Protein AF-A0A969V1C6-F1 (afdb_monomer_lite)

Radius of gyration: 16.02 Å; chains: 1; bounding box: 38×49×37 Å

Sequence (160 aa):
MPAPFSPTGSDLLSTHQAAALKELAVRLQLVEAALPVDDNPNNVTIDESFDDLTCTINATLPTAFAINTFGYREARPTQYTPAAFTPGTSDLVSDTLQEALVEIATLLKTSELAVPEATRPNNVQITSDADTVSITASLPMIVTLDTSGRTVTAVTDYIP

pLDDT: mean 92.23, std 6.47, range [46.41, 98.31]

Foldseek 3Di:
DPQFWFQPPWPDDHRHLLQRLVVLLVVVQVQLVPDDPVLRPNQWDWDQDPPQQKIKIKGKFWWAWDQDPVRDTDTAGD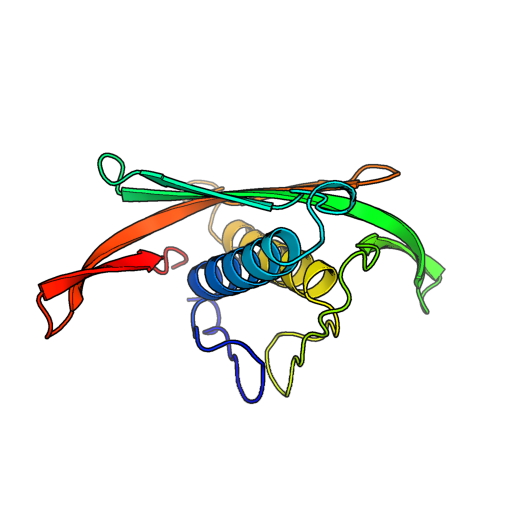DSGPDWTGSGPTVDDGGHSRRSSVVSLVVVVVLLVVPPPVPRPPQWDWDDDNTIIIIIGIFHWDWDADPVRDIDIGGDHDRD

Structure (mmCIF, N/CA/C/O backbone):
data_AF-A0A969V1C6-F1
#
_entry.id   AF-A0A969V1C6-F1
#
loop_
_atom_site.group_PDB
_atom_site.id
_atom_site.type_symbol
_atom_site.label_atom_id
_atom_site.label_alt_id
_atom_site.label_comp_id
_atom_site.label_asym_id
_atom_site.label_entity_id
_atom_site.label_seq_id
_atom_site.pdbx_PDB_ins_code
_atom_site.Cartn_x
_atom_site.Cartn_y
_atom_site.Cartn_z
_atom_site.occupancy
_atom_site.B_iso_or_equiv
_atom_site.auth_seq_id
_atom_site.auth_comp_id
_atom_site.auth_asym_id
_atom_site.auth_atom_id
_atom_site.pdbx_PDB_model_num
ATOM 1 N N . MET A 1 1 ? -9.604 -10.075 16.294 1.00 46.41 1 MET A N 1
ATOM 2 C CA . MET A 1 1 ? -8.310 -9.391 16.361 1.00 46.41 1 MET A CA 1
ATOM 3 C C . MET A 1 1 ? -7.253 -10.214 15.644 1.00 46.41 1 MET A C 1
ATOM 5 O O . MET A 1 1 ? -6.726 -11.159 16.239 1.00 46.41 1 MET A O 1
ATOM 9 N N . PRO A 1 2 ? -6.974 -9.924 14.362 1.00 55.41 2 PRO A N 1
ATOM 10 C CA . PRO A 1 2 ? -5.722 -10.339 13.740 1.00 55.41 2 PRO A CA 1
ATOM 11 C C . PRO A 1 2 ? -4.538 -9.823 14.572 1.00 55.41 2 PRO A C 1
ATOM 13 O O . PRO A 1 2 ? -4.675 -8.883 15.360 1.00 55.41 2 PRO A O 1
ATOM 16 N N . ALA A 1 3 ? -3.382 -10.470 14.438 1.00 62.72 3 ALA A N 1
ATOM 17 C CA . ALA A 1 3 ? -2.173 -9.995 15.098 1.00 62.72 3 ALA A CA 1
ATOM 18 C C . ALA A 1 3 ? -1.827 -8.572 14.604 1.00 62.72 3 ALA A C 1
ATOM 20 O O . ALA A 1 3 ? -2.018 -8.292 13.417 1.00 62.72 3 ALA A O 1
ATOM 21 N N . PRO A 1 4 ? -1.343 -7.674 15.485 1.00 80.69 4 PRO A N 1
ATOM 22 C CA . PRO A 1 4 ? -0.866 -6.362 15.061 1.00 80.69 4 PRO A CA 1
ATOM 23 C C . PRO A 1 4 ? 0.298 -6.530 14.082 1.00 80.69 4 PRO A C 1
ATOM 25 O O . PRO A 1 4 ? 1.120 -7.430 14.254 1.00 80.69 4 PRO A O 1
ATOM 28 N N . PHE A 1 5 ? 0.372 -5.657 13.078 1.00 88.06 5 PHE A N 1
ATOM 29 C CA . PHE A 1 5 ? 1.475 -5.667 12.124 1.00 88.06 5 PHE A CA 1
ATOM 30 C C . PHE A 1 5 ? 2.760 -5.228 12.830 1.00 88.06 5 PHE A C 1
ATOM 32 O O . PHE A 1 5 ? 2.782 -4.204 13.519 1.00 88.06 5 PHE A O 1
ATOM 39 N N . SER A 1 6 ? 3.827 -6.006 12.676 1.00 90.38 6 SER A N 1
ATOM 40 C CA . SER A 1 6 ? 5.133 -5.706 13.257 1.00 90.38 6 SER A CA 1
ATOM 41 C C . SER A 1 6 ? 6.034 -5.080 12.195 1.00 90.38 6 SER A C 1
ATOM 43 O O . SER A 1 6 ? 6.482 -5.800 11.311 1.00 90.38 6 SER A O 1
ATOM 45 N N . PRO A 1 7 ? 6.377 -3.780 12.271 1.00 88.50 7 PRO A N 1
ATOM 46 C CA . PRO A 1 7 ? 7.319 -3.143 11.347 1.00 88.50 7 PRO A CA 1
ATOM 47 C C . PRO A 1 7 ? 8.786 -3.245 11.814 1.00 88.50 7 PRO A C 1
ATOM 49 O O . PRO A 1 7 ? 9.643 -2.496 11.348 1.00 88.50 7 PRO A O 1
ATOM 52 N N . THR A 1 8 ? 9.097 -4.106 12.787 1.00 89.94 8 THR A N 1
ATOM 53 C CA . THR A 1 8 ? 10.369 -4.060 13.530 1.00 89.94 8 THR A CA 1
ATOM 54 C C . THR A 1 8 ? 11.597 -4.123 12.615 1.00 89.94 8 THR A C 1
ATOM 56 O O . THR A 1 8 ? 11.790 -5.088 11.881 1.00 89.94 8 THR A O 1
ATOM 59 N N . GLY A 1 9 ? 12.450 -3.095 12.681 1.00 83.94 9 GLY A N 1
ATOM 60 C CA . GLY A 1 9 ? 13.681 -3.006 11.886 1.00 83.94 9 GLY A CA 1
ATOM 61 C C . GLY A 1 9 ? 13.462 -2.797 10.384 1.00 83.94 9 GLY A C 1
ATOM 62 O O . GLY A 1 9 ? 14.440 -2.824 9.641 1.00 83.94 9 GLY A O 1
ATOM 63 N N . SER A 1 10 ? 12.211 -2.626 9.948 1.00 91.75 10 SER A N 1
ATOM 64 C CA . SER A 1 10 ? 11.877 -2.294 8.569 1.00 91.75 10 SER A CA 1
ATOM 65 C C . SER A 1 10 ? 11.963 -0.796 8.318 1.00 91.75 10 SER A C 1
ATOM 67 O O . SER A 1 10 ? 12.068 0.010 9.246 1.00 91.75 10 SER A O 1
ATOM 69 N N . ASP A 1 11 ? 11.834 -0.427 7.050 1.00 91.81 11 ASP A N 1
ATOM 70 C CA . ASP A 1 11 ? 11.648 0.962 6.663 1.00 91.81 11 ASP A CA 1
ATOM 71 C C . ASP A 1 11 ? 10.309 1.541 7.149 1.00 91.81 11 ASP A C 1
ATOM 73 O O . ASP A 1 11 ? 10.177 2.761 7.157 1.00 91.81 11 ASP A O 1
ATOM 77 N N . LEU A 1 12 ? 9.331 0.720 7.555 1.00 93.19 12 LEU A N 1
ATOM 78 C CA . LEU A 1 12 ? 7.991 1.151 7.971 1.00 93.19 12 LEU A CA 1
ATOM 79 C C . LEU A 1 12 ? 7.921 1.529 9.450 1.00 93.19 12 LEU A C 1
ATOM 81 O O . LEU A 1 12 ? 8.675 1.031 10.284 1.00 93.19 12 LEU A O 1
ATOM 85 N N . LEU A 1 13 ? 6.970 2.401 9.783 1.00 91.94 13 LEU A N 1
ATOM 86 C CA . LEU A 1 13 ? 6.722 2.859 11.154 1.00 91.94 13 LEU A CA 1
ATOM 87 C C . LEU A 1 13 ? 5.373 2.383 11.697 1.00 91.94 13 LEU A C 1
ATOM 89 O O . LEU A 1 13 ? 5.187 2.261 12.908 1.00 91.94 13 LEU A O 1
ATOM 93 N N . SER A 1 14 ? 4.422 2.142 10.802 1.00 91.81 14 SER A N 1
ATOM 94 C CA . SER A 1 14 ? 3.051 1.791 11.155 1.00 91.81 14 SER A CA 1
ATOM 95 C C . SER A 1 14 ? 2.957 0.398 11.779 1.00 91.81 14 SER A C 1
ATOM 97 O O . SER A 1 14 ? 3.538 -0.546 11.262 1.00 91.81 14 SER A O 1
ATOM 99 N N . THR A 1 15 ? 2.161 0.242 12.840 1.00 91.69 15 THR A N 1
ATOM 100 C CA . THR A 1 15 ? 1.853 -1.062 13.472 1.00 91.69 15 THR A CA 1
ATOM 101 C C . THR A 1 15 ? 0.516 -1.660 13.018 1.00 91.69 15 THR A C 1
ATOM 103 O O . THR A 1 15 ? 0.049 -2.663 13.555 1.00 91.69 15 THR A O 1
ATOM 106 N N . HIS A 1 16 ? -0.133 -1.027 12.038 1.00 91.75 16 HIS A N 1
ATOM 107 C CA . HIS A 1 16 ? -1.405 -1.458 11.459 1.00 91.75 16 HIS A CA 1
ATOM 108 C C . HIS A 1 16 ? -1.232 -1.673 9.960 1.00 91.75 16 HIS A C 1
ATOM 110 O O . HIS A 1 16 ? -0.651 -0.823 9.285 1.00 91.75 16 HIS A O 1
ATOM 116 N N . GLN A 1 17 ? -1.780 -2.770 9.430 1.00 93.94 17 GLN A N 1
ATOM 117 C CA . GLN A 1 17 ? -1.605 -3.149 8.024 1.00 93.94 17 GLN A CA 1
ATOM 118 C C . GLN A 1 17 ? -2.111 -2.067 7.054 1.00 93.94 17 GLN A C 1
ATOM 120 O O . GLN A 1 17 ? -1.438 -1.743 6.080 1.00 93.94 17 GLN A O 1
ATOM 125 N N . ALA A 1 18 ? -3.261 -1.453 7.350 1.00 94.94 18 ALA A N 1
ATOM 126 C CA . ALA A 1 18 ? -3.835 -0.383 6.532 1.00 94.94 18 ALA A CA 1
ATOM 127 C C . ALA A 1 18 ? -2.948 0.876 6.497 1.00 94.94 18 ALA A C 1
ATOM 129 O O . ALA A 1 18 ? -2.724 1.462 5.438 1.00 94.94 18 ALA A O 1
ATOM 130 N N . ALA A 1 19 ? -2.393 1.270 7.645 1.00 94.06 19 ALA A N 1
ATOM 131 C CA . ALA A 1 19 ? -1.472 2.400 7.723 1.00 94.06 19 ALA A CA 1
ATOM 132 C C . ALA A 1 19 ? -0.123 2.086 7.049 1.00 94.06 19 ALA A C 1
ATOM 134 O O . ALA A 1 19 ? 0.403 2.929 6.325 1.00 94.06 19 ALA A O 1
ATOM 135 N N . ALA A 1 20 ? 0.384 0.857 7.199 1.00 95.12 20 ALA A N 1
ATOM 136 C CA . ALA A 1 20 ? 1.586 0.380 6.518 1.00 95.12 20 ALA A CA 1
ATOM 137 C C . ALA A 1 20 ? 1.424 0.374 4.987 1.00 95.12 20 ALA A C 1
ATOM 139 O O . ALA A 1 20 ? 2.339 0.781 4.271 1.00 95.12 20 ALA A O 1
ATOM 140 N N . LEU A 1 21 ? 0.243 -0.006 4.482 1.00 96.75 21 LEU A N 1
ATOM 141 C CA . LEU A 1 21 ? -0.090 0.072 3.058 1.00 96.75 21 LEU A CA 1
ATOM 142 C C . LEU A 1 21 ? -0.035 1.520 2.542 1.00 96.75 21 LEU A C 1
ATOM 144 O O . LEU A 1 21 ? 0.604 1.772 1.521 1.00 96.75 21 LEU A O 1
ATOM 148 N N . LYS A 1 22 ? -0.639 2.482 3.260 1.00 96.50 22 LYS A N 1
ATOM 149 C CA . LYS A 1 22 ? -0.523 3.913 2.915 1.00 96.50 22 LYS A CA 1
ATOM 150 C C . LYS A 1 22 ? 0.932 4.376 2.939 1.00 96.50 22 LYS A C 1
ATOM 152 O O . LYS A 1 22 ? 1.358 5.081 2.031 1.00 96.50 22 LYS A O 1
ATOM 157 N N . GLU A 1 23 ? 1.697 3.988 3.954 1.00 95.69 23 GLU A N 1
ATOM 158 C CA . GLU A 1 23 ? 3.100 4.380 4.090 1.00 95.69 23 GLU A CA 1
ATOM 159 C C . GLU A 1 23 ? 3.953 3.900 2.904 1.00 95.69 23 GLU A C 1
ATOM 161 O O . GLU A 1 23 ? 4.710 4.691 2.337 1.00 95.69 23 GLU A O 1
ATOM 166 N N . LEU A 1 24 ? 3.790 2.642 2.480 1.00 96.38 24 LEU A N 1
ATOM 167 C CA . LEU A 1 24 ? 4.461 2.101 1.293 1.00 96.38 24 LEU A CA 1
ATOM 168 C C . LEU A 1 24 ? 4.020 2.800 0.008 1.00 96.38 24 LEU A C 1
ATOM 170 O O . LEU A 1 24 ? 4.870 3.154 -0.808 1.00 96.38 24 LEU A O 1
ATOM 174 N N . ALA A 1 25 ? 2.718 3.046 -0.155 1.00 97.25 25 ALA A N 1
ATOM 175 C CA . ALA A 1 25 ? 2.195 3.743 -1.324 1.00 97.25 25 ALA A CA 1
ATOM 176 C C . ALA A 1 25 ? 2.761 5.168 -1.431 1.00 97.25 25 ALA A C 1
ATOM 178 O O . ALA A 1 25 ? 3.213 5.565 -2.502 1.00 97.25 25 ALA A O 1
ATOM 179 N N . VAL A 1 26 ? 2.803 5.917 -0.318 1.00 96.25 26 VAL A N 1
ATOM 180 C CA . VAL A 1 26 ? 3.372 7.276 -0.278 1.00 96.25 26 VAL A CA 1
ATOM 181 C C . VAL A 1 26 ? 4.853 7.233 -0.637 1.00 96.25 26 VAL A C 1
ATOM 183 O O . VAL A 1 26 ? 5.314 8.029 -1.450 1.00 96.25 26 VAL A O 1
ATOM 186 N N . ARG A 1 27 ? 5.613 6.291 -0.067 1.00 95.75 27 ARG A N 1
ATOM 187 C CA . ARG A 1 27 ? 7.043 6.143 -0.372 1.00 95.75 27 ARG A CA 1
ATOM 188 C C . ARG A 1 27 ? 7.279 5.841 -1.845 1.00 95.75 27 ARG A C 1
ATOM 190 O O . ARG A 1 27 ? 8.121 6.493 -2.455 1.00 95.75 27 ARG A O 1
ATOM 197 N N . LEU A 1 28 ? 6.538 4.895 -2.420 1.00 96.31 28 LEU A N 1
ATOM 198 C CA . LEU A 1 28 ? 6.687 4.545 -3.829 1.00 96.31 28 LEU A CA 1
ATOM 199 C C . LEU A 1 28 ? 6.291 5.716 -4.739 1.00 96.31 28 LEU A C 1
ATOM 201 O O . LEU A 1 28 ? 7.057 6.052 -5.636 1.00 96.31 28 LEU A O 1
ATOM 205 N N . GLN A 1 29 ? 5.188 6.411 -4.446 1.00 96.56 29 GLN A N 1
ATOM 206 C CA . GLN A 1 29 ? 4.782 7.609 -5.187 1.00 96.56 29 GLN A CA 1
ATOM 207 C C . GLN A 1 29 ? 5.852 8.714 -5.135 1.00 96.56 29 GLN A C 1
ATOM 209 O O . GLN A 1 29 ? 6.151 9.336 -6.152 1.00 96.56 29 GLN A O 1
ATOM 214 N N . LEU A 1 30 ? 6.466 8.951 -3.971 1.00 95.12 30 LEU A N 1
ATOM 215 C CA . LEU A 1 30 ? 7.546 9.935 -3.830 1.00 95.12 30 LEU A CA 1
ATOM 216 C C . LEU A 1 30 ? 8.799 9.539 -4.616 1.00 95.12 30 LEU A C 1
ATOM 218 O O . LEU A 1 30 ? 9.450 10.402 -5.203 1.00 95.12 30 LEU A O 1
ATOM 222 N N . VAL A 1 31 ? 9.137 8.247 -4.637 1.00 95.75 31 VAL A N 1
ATOM 223 C CA . VAL A 1 31 ? 10.261 7.735 -5.430 1.00 95.75 31 VAL A CA 1
ATOM 224 C C . VAL A 1 31 ? 9.988 7.900 -6.924 1.00 95.75 31 VAL A C 1
ATOM 226 O O . VAL A 1 31 ? 10.877 8.345 -7.643 1.00 95.75 31 VAL A O 1
ATOM 229 N N . GLU A 1 32 ? 8.777 7.593 -7.391 1.00 95.62 32 GLU A N 1
ATOM 230 C CA . GLU A 1 32 ? 8.374 7.803 -8.788 1.00 95.62 32 GLU A CA 1
ATOM 231 C C . GLU A 1 32 ? 8.432 9.282 -9.177 1.00 95.62 32 GLU A C 1
ATOM 233 O O . GLU A 1 32 ? 9.023 9.633 -10.196 1.00 95.62 32 GLU A O 1
ATOM 238 N N . ALA A 1 33 ? 7.909 10.164 -8.323 1.00 94.06 33 ALA A N 1
ATOM 239 C CA . ALA A 1 33 ? 7.930 11.608 -8.541 1.00 94.06 33 ALA A CA 1
ATOM 240 C C . ALA A 1 33 ? 9.345 12.215 -8.554 1.00 94.06 33 ALA A C 1
ATOM 242 O O . ALA A 1 33 ? 9.534 13.307 -9.091 1.00 94.06 33 ALA A O 1
ATOM 243 N N . ALA A 1 34 ? 10.331 11.534 -7.964 1.00 94.75 34 ALA A N 1
ATOM 244 C CA . ALA A 1 34 ? 11.729 11.956 -7.970 1.00 94.75 34 ALA A CA 1
ATOM 245 C C . ALA A 1 34 ? 12.494 11.534 -9.239 1.00 94.75 34 ALA A C 1
ATOM 247 O O . ALA A 1 34 ? 13.615 12.005 -9.451 1.00 94.75 34 ALA A O 1
ATOM 248 N N . LEU A 1 35 ? 11.923 10.655 -10.072 1.00 93.12 35 LEU A N 1
ATOM 249 C CA . LEU A 1 35 ? 12.505 10.289 -11.363 1.00 93.12 35 LEU A CA 1
ATOM 250 C C . LEU A 1 35 ? 12.394 11.454 -12.365 1.00 93.12 35 LEU A C 1
ATOM 252 O O . LEU A 1 35 ? 11.524 12.318 -12.221 1.00 93.12 35 LEU A O 1
ATOM 256 N N . PRO A 1 36 ? 13.264 11.502 -13.394 1.00 93.25 36 PRO A N 1
ATOM 257 C CA . PRO A 1 36 ? 13.099 12.434 -14.506 1.00 93.25 36 PRO A CA 1
ATOM 258 C C . PRO A 1 36 ? 11.683 12.363 -15.083 1.00 93.25 36 PRO A C 1
ATOM 260 O O . PRO A 1 36 ? 11.098 11.288 -15.150 1.00 93.25 36 PRO A O 1
ATOM 263 N N . VAL A 1 37 ? 11.133 13.499 -15.522 1.00 89.94 37 VAL A N 1
ATOM 264 C CA . VAL A 1 37 ? 9.735 13.573 -15.992 1.00 89.94 37 VAL A CA 1
ATOM 265 C C . VAL A 1 37 ? 9.427 12.580 -17.118 1.00 89.94 37 VAL A C 1
ATOM 267 O O . VAL A 1 37 ? 8.337 12.022 -17.143 1.00 89.94 37 VAL A O 1
ATOM 270 N N . ASP A 1 38 ? 10.398 12.323 -17.996 1.00 89.88 38 ASP A N 1
ATOM 271 C CA . ASP A 1 38 ? 10.263 11.389 -19.119 1.00 89.88 38 ASP A CA 1
ATOM 272 C C . ASP A 1 38 ? 10.350 9.912 -18.686 1.00 89.88 38 ASP A C 1
ATOM 274 O O . ASP A 1 38 ? 9.918 9.030 -19.425 1.00 89.88 38 ASP A O 1
ATOM 278 N N . ASP A 1 39 ? 10.868 9.651 -17.481 1.00 88.25 39 ASP A N 1
ATOM 279 C CA . ASP A 1 39 ? 11.054 8.319 -16.895 1.00 88.25 39 ASP A CA 1
ATOM 280 C C . ASP A 1 39 ? 10.077 8.042 -15.737 1.00 88.25 39 ASP A C 1
ATOM 282 O O . ASP A 1 39 ? 10.105 6.957 -15.156 1.00 88.25 39 ASP A O 1
ATOM 286 N N . ASN A 1 40 ? 9.236 9.013 -15.359 1.00 91.31 40 ASN A N 1
ATOM 287 C CA . ASN A 1 40 ? 8.299 8.869 -14.250 1.00 91.31 40 ASN A CA 1
ATOM 288 C C . ASN A 1 40 ? 7.121 7.972 -14.673 1.00 91.31 40 ASN A C 1
ATOM 290 O O . ASN A 1 40 ? 6.313 8.376 -15.513 1.00 91.31 40 ASN A O 1
ATOM 294 N N . PRO A 1 41 ? 6.980 6.775 -14.079 1.00 92.50 41 PRO A N 1
ATOM 295 C CA . PRO A 1 41 ? 5.958 5.826 -14.490 1.00 92.50 41 PRO A CA 1
ATOM 296 C C . PRO A 1 41 ? 4.561 6.188 -13.968 1.00 92.50 41 PRO A C 1
ATOM 298 O O . PRO A 1 41 ? 3.576 5.780 -14.575 1.00 92.50 41 PRO A O 1
ATOM 301 N N . ASN A 1 42 ? 4.466 6.949 -12.869 1.00 94.12 42 ASN A N 1
ATOM 302 C CA . ASN A 1 42 ? 3.212 7.316 -12.204 1.00 94.12 42 ASN A CA 1
ATOM 303 C C . ASN A 1 42 ? 2.256 6.118 -12.013 1.00 94.12 42 ASN A C 1
ATOM 305 O O . ASN A 1 42 ? 1.060 6.181 -12.309 1.00 94.12 42 ASN A O 1
ATOM 309 N N . ASN A 1 43 ? 2.816 5.007 -11.539 1.00 96.19 43 ASN A N 1
ATOM 310 C CA . ASN A 1 43 ? 2.114 3.745 -11.342 1.00 96.19 43 ASN A CA 1
ATOM 311 C C . ASN A 1 43 ? 1.323 3.728 -10.032 1.00 96.19 43 ASN A C 1
ATOM 313 O O . ASN A 1 43 ? 0.467 2.859 -9.867 1.00 96.19 43 ASN A O 1
ATOM 317 N N . VAL A 1 44 ? 1.596 4.658 -9.107 1.00 97.06 44 VAL A N 1
ATOM 318 C CA . VAL A 1 44 ? 0.905 4.773 -7.817 1.00 97.06 44 VAL A CA 1
ATOM 319 C C . VAL A 1 44 ? 0.277 6.152 -7.647 1.00 97.06 44 VAL A C 1
ATOM 321 O O . VAL A 1 44 ? 0.941 7.186 -7.695 1.00 97.06 44 VAL A O 1
ATOM 324 N N . THR A 1 45 ? -1.021 6.161 -7.360 1.00 97.31 45 THR A N 1
ATOM 325 C CA . THR A 1 45 ? -1.779 7.370 -7.034 1.00 97.31 45 THR A CA 1
ATOM 326 C C . THR A 1 45 ? -2.475 7.218 -5.691 1.00 97.31 45 THR A C 1
ATOM 328 O O . THR A 1 45 ? -2.956 6.139 -5.336 1.00 97.31 45 THR A O 1
ATOM 331 N N . ILE A 1 46 ? -2.497 8.314 -4.938 1.00 97.44 46 ILE A N 1
ATOM 332 C CA . ILE A 1 46 ? -3.135 8.421 -3.630 1.00 97.44 46 ILE A CA 1
ATOM 333 C C . ILE A 1 46 ? -4.052 9.635 -3.675 1.00 97.44 46 ILE A C 1
ATOM 335 O O . ILE A 1 46 ? -3.612 10.717 -4.064 1.00 97.44 46 ILE A O 1
ATOM 339 N N . ASP A 1 47 ? -5.301 9.439 -3.276 1.00 96.75 47 ASP A N 1
ATOM 340 C CA . ASP A 1 47 ? -6.315 10.483 -3.178 1.00 96.75 47 ASP A CA 1
ATOM 341 C C . ASP A 1 47 ? -6.910 10.484 -1.766 1.00 96.75 47 ASP A C 1
ATOM 343 O O . ASP A 1 47 ? -7.337 9.445 -1.261 1.00 96.75 47 ASP A O 1
ATOM 347 N N . GLU A 1 48 ? -6.899 11.638 -1.102 1.00 95.81 48 GLU A N 1
ATOM 348 C CA . GLU A 1 48 ? -7.416 11.801 0.259 1.00 95.81 48 GLU A CA 1
ATOM 349 C C . GLU A 1 48 ? -8.678 12.673 0.229 1.00 95.81 48 GLU A C 1
ATOM 351 O O . GLU A 1 48 ? -8.604 13.888 0.037 1.00 95.81 48 GLU A O 1
ATOM 356 N N . SER A 1 49 ? -9.844 12.058 0.455 1.00 95.50 49 SER A N 1
ATOM 357 C CA . SER A 1 49 ? -11.132 12.756 0.529 1.00 95.50 49 SER A CA 1
ATOM 358 C C . SER A 1 49 ? -11.431 13.169 1.969 1.00 95.50 49 SER A C 1
ATOM 360 O O . SER A 1 49 ? -11.766 12.340 2.819 1.00 95.50 49 SER A O 1
ATOM 362 N N . PHE A 1 50 ? -11.324 14.467 2.259 1.00 93.12 50 PHE A N 1
ATOM 363 C CA . PHE A 1 50 ? -11.643 15.032 3.579 1.00 93.12 50 PHE A CA 1
ATOM 364 C C . PHE A 1 50 ? -13.142 15.012 3.893 1.00 93.12 50 PHE A C 1
ATOM 366 O O . PHE A 1 50 ? -13.509 14.998 5.067 1.00 93.12 50 PHE A O 1
ATOM 373 N N . ASP A 1 51 ? -13.984 14.990 2.860 1.00 94.25 51 ASP A N 1
ATOM 374 C CA . ASP A 1 51 ? -15.436 14.935 3.010 1.00 94.25 51 ASP A CA 1
ATOM 375 C C . ASP A 1 51 ? -15.895 13.516 3.372 1.00 94.25 51 ASP A C 1
ATOM 377 O O . ASP A 1 51 ? -16.716 13.340 4.273 1.00 94.25 51 ASP A O 1
ATOM 381 N N . ASP A 1 52 ? -15.309 12.500 2.729 1.00 93.31 52 ASP A N 1
ATOM 382 C CA . ASP A 1 52 ? -15.659 11.093 2.968 1.00 93.31 52 ASP A CA 1
ATOM 383 C C . ASP A 1 52 ? -14.820 10.442 4.074 1.00 93.31 52 ASP A C 1
ATOM 385 O O . ASP A 1 52 ? -15.124 9.331 4.508 1.00 93.31 52 ASP A O 1
ATOM 389 N N . LEU A 1 53 ? -13.755 11.113 4.525 1.00 95.25 53 LEU A N 1
ATOM 390 C CA . LEU A 1 53 ? -12.753 10.572 5.446 1.00 95.25 53 LEU A CA 1
ATOM 391 C C . LEU A 1 53 ? -12.160 9.249 4.936 1.00 95.25 53 LEU A C 1
ATOM 393 O O . LEU A 1 53 ? -11.993 8.280 5.683 1.00 95.25 53 LEU A O 1
ATOM 397 N N . THR A 1 54 ? -11.808 9.220 3.649 1.00 96.00 54 THR A N 1
ATOM 398 C CA . THR A 1 54 ? -11.209 8.055 2.983 1.00 96.00 54 THR A CA 1
ATOM 399 C C . THR A 1 54 ? -9.892 8.398 2.291 1.00 96.00 54 THR A C 1
ATOM 401 O O . THR A 1 54 ? -9.695 9.496 1.775 1.00 96.00 54 THR A O 1
ATOM 404 N N . CYS A 1 55 ? -8.974 7.435 2.293 1.00 97.12 55 CYS A N 1
ATOM 405 C CA . CYS A 1 55 ? -7.731 7.445 1.536 1.00 97.12 55 CYS A CA 1
ATOM 406 C C . CYS A 1 55 ? -7.820 6.351 0.470 1.00 97.12 55 CYS A C 1
ATOM 408 O O . CYS A 1 55 ? -7.843 5.159 0.795 1.00 97.12 55 CYS A O 1
ATOM 410 N N . THR A 1 56 ? -7.884 6.760 -0.793 1.00 97.81 56 THR A N 1
ATOM 411 C CA . THR A 1 56 ? -7.906 5.852 -1.934 1.00 97.81 56 THR A CA 1
ATOM 412 C C . THR A 1 56 ? -6.495 5.665 -2.465 1.00 97.81 56 THR A C 1
ATOM 414 O O . THR A 1 56 ? -5.815 6.635 -2.787 1.00 97.81 56 THR A O 1
ATOM 417 N N . ILE A 1 57 ? -6.061 4.414 -2.591 1.00 98.31 57 ILE A N 1
ATOM 418 C CA . ILE A 1 57 ? -4.784 4.037 -3.197 1.00 98.31 57 ILE A CA 1
ATOM 419 C C . ILE A 1 57 ? -5.094 3.256 -4.467 1.00 98.31 57 ILE A C 1
ATOM 421 O O . ILE A 1 57 ? -5.776 2.233 -4.404 1.00 98.31 57 ILE A O 1
ATOM 425 N N . ASN A 1 58 ? -4.565 3.712 -5.600 1.00 98.12 58 ASN A N 1
ATOM 426 C CA . ASN A 1 58 ? -4.573 2.957 -6.848 1.00 98.12 58 ASN A CA 1
ATOM 427 C C . ASN A 1 58 ? -3.134 2.735 -7.301 1.00 98.12 58 ASN A C 1
ATOM 429 O O . ASN A 1 58 ? -2.412 3.699 -7.555 1.00 98.12 58 ASN A O 1
ATOM 433 N N . ALA A 1 59 ? -2.735 1.473 -7.420 1.00 97.81 59 ALA A N 1
ATOM 434 C CA . ALA A 1 59 ? -1.437 1.081 -7.948 1.00 97.81 59 ALA A CA 1
ATOM 435 C C . ALA A 1 59 ? -1.618 0.136 -9.136 1.00 97.81 59 ALA A C 1
ATOM 437 O O . ALA A 1 59 ? -2.436 -0.775 -9.064 1.00 97.81 59 ALA A O 1
ATOM 438 N N . THR A 1 60 ? -0.858 0.329 -10.211 1.00 97.38 60 THR A N 1
ATOM 439 C CA . THR A 1 60 ? -0.732 -0.636 -11.314 1.00 97.38 60 THR A CA 1
ATOM 440 C C . THR A 1 60 ? 0.744 -0.887 -11.552 1.00 97.38 60 THR A C 1
ATOM 442 O O . THR A 1 60 ? 1.441 -0.048 -12.109 1.00 97.38 60 THR A O 1
ATOM 445 N N . LEU A 1 61 ? 1.235 -2.027 -11.077 1.00 96.31 61 LEU A N 1
ATOM 446 C CA . LEU A 1 61 ? 2.653 -2.360 -11.124 1.00 96.31 61 LEU A CA 1
ATOM 447 C C . LEU A 1 61 ? 2.908 -3.341 -12.270 1.00 96.31 61 LEU A C 1
ATOM 449 O O . LEU A 1 61 ? 2.164 -4.318 -12.385 1.00 96.31 61 LEU A O 1
ATOM 453 N N . PRO A 1 62 ? 3.955 -3.143 -13.088 1.00 95.69 62 PRO A N 1
ATOM 454 C CA . PRO A 1 62 ? 4.372 -4.143 -14.058 1.00 95.69 62 PRO A CA 1
ATOM 455 C C . PRO A 1 62 ? 4.807 -5.418 -13.332 1.00 95.69 62 PRO A C 1
ATOM 457 O O . PRO A 1 62 ? 5.418 -5.362 -12.263 1.00 95.69 62 PRO A O 1
ATOM 460 N N . THR A 1 63 ? 4.518 -6.575 -13.914 1.00 94.25 63 THR A N 1
ATOM 461 C CA . THR A 1 63 ? 4.875 -7.884 -13.365 1.00 94.25 63 THR A CA 1
ATOM 462 C C . THR A 1 63 ? 5.618 -8.722 -14.390 1.00 94.25 63 THR A C 1
ATOM 464 O O . THR A 1 63 ? 5.489 -8.538 -15.597 1.00 94.25 63 THR A O 1
ATOM 467 N N . ALA A 1 64 ? 6.411 -9.659 -13.886 1.00 90.38 64 ALA A N 1
ATOM 468 C CA . ALA A 1 64 ? 6.994 -10.730 -14.669 1.00 90.38 64 ALA A CA 1
ATOM 469 C C . ALA A 1 64 ? 6.652 -12.065 -14.006 1.00 90.38 64 ALA A C 1
ATOM 471 O O . ALA A 1 64 ? 6.551 -12.165 -12.779 1.00 90.38 64 ALA A O 1
ATOM 472 N N . PHE A 1 65 ? 6.494 -13.115 -14.811 1.00 85.81 65 PHE A N 1
ATOM 473 C CA . PHE A 1 65 ? 6.338 -14.457 -14.266 1.00 85.81 65 PHE A CA 1
ATOM 474 C C . PHE A 1 65 ? 7.680 -15.095 -13.974 1.00 85.81 65 PHE A C 1
ATOM 476 O O . PHE A 1 65 ? 8.552 -15.180 -14.839 1.00 85.81 65 PHE A O 1
ATOM 483 N N . ALA A 1 66 ? 7.781 -15.641 -12.771 1.00 83.75 66 ALA A N 1
ATOM 484 C CA . ALA A 1 66 ? 8.832 -16.557 -12.382 1.00 83.75 66 ALA A CA 1
ATOM 485 C C . ALA A 1 66 ? 8.229 -17.922 -12.0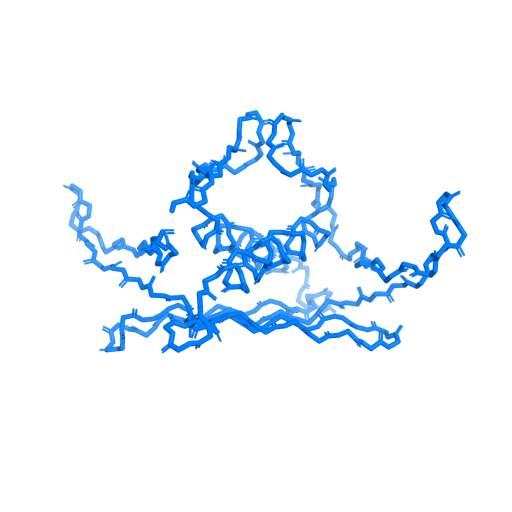28 1.00 83.75 66 ALA A C 1
ATOM 487 O O . ALA A 1 66 ? 7.025 -18.060 -11.796 1.00 83.75 66 ALA A O 1
ATOM 488 N N . ILE A 1 67 ? 9.075 -18.947 -11.994 1.00 88.12 67 ILE A N 1
ATOM 489 C CA . ILE A 1 67 ? 8.748 -20.219 -11.353 1.00 88.12 67 ILE A CA 1
ATOM 490 C C . ILE A 1 67 ? 9.417 -20.203 -9.986 1.00 88.12 67 ILE A C 1
ATOM 492 O O . ILE A 1 67 ? 10.634 -20.035 -9.901 1.00 88.12 67 ILE A O 1
ATOM 496 N N . ASN A 1 68 ? 8.630 -20.359 -8.927 1.00 85.50 68 ASN A N 1
ATOM 497 C CA . ASN A 1 68 ? 9.176 -20.415 -7.578 1.00 85.50 68 ASN A CA 1
ATOM 498 C C . ASN A 1 68 ? 9.823 -21.781 -7.290 1.00 85.50 68 ASN A C 1
ATOM 500 O O . ASN A 1 68 ? 9.705 -22.735 -8.062 1.00 85.50 68 ASN A O 1
ATOM 504 N N . THR A 1 69 ? 10.481 -21.903 -6.138 1.00 88.31 69 THR A N 1
ATOM 505 C CA . THR A 1 69 ? 11.194 -23.124 -5.714 1.00 88.31 69 THR A CA 1
ATOM 506 C C . THR A 1 69 ? 10.298 -24.369 -5.633 1.00 88.31 69 THR A C 1
ATOM 508 O O . THR A 1 69 ? 10.794 -25.493 -5.668 1.00 88.31 69 THR A O 1
ATOM 511 N N . PHE A 1 70 ? 8.978 -24.189 -5.555 1.00 89.94 70 PHE A N 1
ATOM 512 C CA . PHE A 1 70 ? 7.993 -25.269 -5.507 1.00 89.94 70 PHE A CA 1
ATOM 513 C C . PHE A 1 70 ? 7.414 -25.629 -6.886 1.00 89.94 70 PHE A C 1
ATOM 515 O O . PHE A 1 70 ? 6.546 -26.494 -6.976 1.00 89.94 70 PHE A O 1
ATOM 522 N N . GLY A 1 71 ? 7.885 -24.990 -7.963 1.00 87.88 71 GLY A N 1
ATOM 523 C CA . GLY A 1 71 ? 7.411 -25.235 -9.325 1.00 87.88 71 GLY A CA 1
ATOM 524 C C . GLY A 1 71 ? 6.114 -24.506 -9.683 1.00 87.88 71 GLY A C 1
ATOM 525 O O . GLY A 1 71 ? 5.550 -24.765 -10.746 1.00 87.88 71 GLY A O 1
ATOM 526 N N . TYR A 1 72 ? 5.630 -23.597 -8.832 1.00 88.81 72 TYR A N 1
ATOM 527 C CA . TYR A 1 72 ? 4.448 -22.791 -9.127 1.00 88.81 72 TYR A CA 1
ATOM 528 C C . TYR A 1 72 ? 4.830 -21.531 -9.896 1.00 88.81 72 TYR A C 1
ATOM 530 O O . TYR A 1 72 ? 5.872 -20.923 -9.650 1.00 88.81 72 TYR A O 1
ATOM 538 N N . ARG A 1 73 ? 3.949 -21.119 -10.810 1.00 82.38 73 ARG A N 1
ATOM 539 C CA . ARG A 1 73 ? 4.032 -19.810 -11.455 1.00 82.38 73 ARG A CA 1
ATOM 540 C C . ARG A 1 73 ? 3.718 -18.731 -10.424 1.00 82.38 73 ARG A C 1
ATOM 542 O O . ARG A 1 73 ? 2.656 -18.756 -9.810 1.00 82.38 73 ARG A O 1
ATOM 549 N N . GLU A 1 74 ? 4.639 -17.797 -10.268 1.00 84.50 74 GLU A N 1
ATOM 550 C CA . GLU A 1 74 ? 4.552 -16.656 -9.365 1.00 84.50 74 GLU A CA 1
ATOM 551 C C . GLU A 1 74 ? 4.548 -15.378 -10.207 1.00 84.50 74 GLU A C 1
ATOM 553 O O . GLU A 1 74 ? 5.418 -15.196 -11.060 1.00 84.50 74 GLU A O 1
ATOM 558 N N . ALA A 1 75 ? 3.547 -14.519 -10.007 1.00 84.06 75 ALA A N 1
ATOM 559 C CA . ALA A 1 75 ? 3.553 -13.165 -10.549 1.00 84.06 75 ALA A CA 1
ATOM 560 C C . ALA A 1 75 ? 4.372 -12.291 -9.597 1.00 84.06 75 ALA A C 1
ATOM 562 O O . ALA A 1 75 ? 3.960 -12.088 -8.455 1.00 84.06 75 ALA A O 1
ATOM 563 N N . ARG A 1 76 ? 5.528 -11.801 -10.049 1.00 87.94 76 ARG A N 1
ATOM 564 C CA . ARG A 1 76 ? 6.369 -10.899 -9.258 1.00 87.94 76 ARG A CA 1
ATOM 565 C C . ARG A 1 76 ? 6.319 -9.493 -9.838 1.00 87.94 76 ARG A C 1
ATOM 567 O O . ARG A 1 76 ? 6.586 -9.340 -11.034 1.00 87.94 76 ARG A O 1
ATOM 574 N N . PRO A 1 77 ? 5.999 -8.468 -9.033 1.00 92.00 77 PRO A N 1
ATOM 575 C CA . PRO A 1 77 ? 6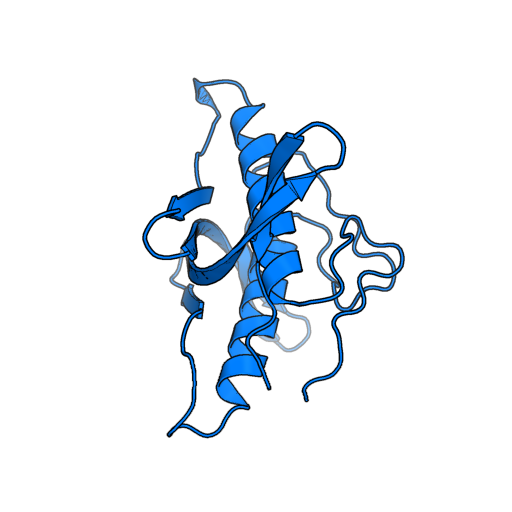.204 -7.082 -9.423 1.00 92.00 77 PRO A CA 1
ATOM 576 C C . PRO A 1 77 ? 7.637 -6.866 -9.903 1.00 92.00 77 PRO A C 1
ATOM 578 O O . PRO A 1 77 ? 8.596 -7.236 -9.233 1.00 92.00 77 PRO A O 1
ATOM 581 N N . THR A 1 78 ? 7.783 -6.287 -11.088 1.00 92.75 78 THR A N 1
ATOM 582 C CA . THR A 1 78 ? 9.095 -5.917 -11.611 1.00 92.75 78 THR A CA 1
ATOM 583 C C . THR A 1 78 ? 9.536 -4.634 -10.927 1.00 92.75 78 THR A C 1
ATOM 585 O O . THR A 1 78 ? 8.800 -3.648 -10.915 1.00 92.75 78 THR A O 1
ATOM 588 N N . GLN A 1 79 ? 10.747 -4.622 -10.379 1.00 92.88 79 GLN A N 1
ATOM 589 C CA . GLN A 1 79 ? 11.334 -3.398 -9.857 1.00 92.88 79 GLN A CA 1
ATOM 590 C C . GLN A 1 79 ? 11.614 -2.428 -11.011 1.00 92.88 79 GLN A C 1
ATOM 592 O O . GLN A 1 79 ? 12.406 -2.719 -11.905 1.00 92.88 79 GLN A O 1
ATOM 597 N N . TYR A 1 80 ? 10.969 -1.264 -10.980 1.00 92.06 80 TYR A N 1
ATOM 598 C CA . TYR A 1 80 ? 11.153 -0.196 -11.972 1.00 92.06 80 TYR A CA 1
ATOM 599 C C . TYR A 1 80 ? 11.663 1.109 -11.348 1.00 92.06 80 TYR A C 1
ATOM 601 O O . TYR A 1 80 ? 11.875 2.092 -12.050 1.00 92.06 80 TYR A O 1
ATOM 609 N N . THR A 1 81 ? 11.879 1.129 -10.032 1.00 91.44 81 THR A N 1
ATOM 610 C CA . THR A 1 81 ? 12.505 2.249 -9.324 1.00 91.44 81 THR A CA 1
ATOM 611 C C . THR A 1 81 ? 13.822 1.799 -8.689 1.00 91.44 81 THR A C 1
ATOM 613 O O . THR A 1 81 ? 13.946 0.642 -8.284 1.00 91.44 81 THR A O 1
ATOM 616 N N . PRO A 1 82 ? 14.820 2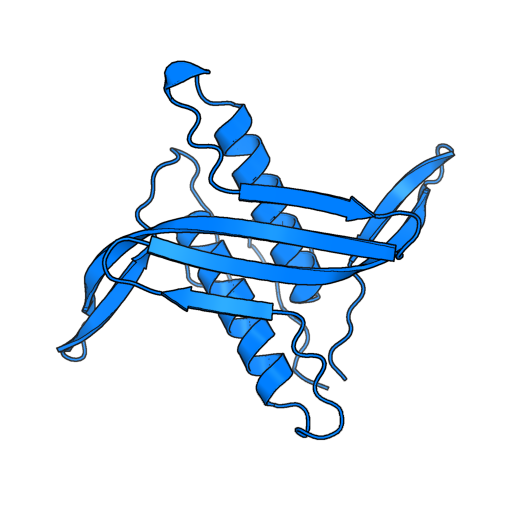.689 -8.553 1.00 87.69 82 PRO A N 1
ATOM 617 C CA . PRO A 1 82 ? 16.109 2.335 -7.956 1.00 87.69 82 PRO A CA 1
ATOM 618 C C . PRO A 1 82 ? 16.054 2.198 -6.424 1.00 87.69 82 PRO A C 1
ATOM 620 O O . PRO A 1 82 ? 17.062 1.861 -5.805 1.00 87.69 82 PRO A O 1
ATOM 623 N N . ALA A 1 83 ? 14.914 2.500 -5.796 1.00 90.25 83 ALA A N 1
ATOM 624 C CA . ALA A 1 83 ? 14.769 2.450 -4.349 1.00 90.25 83 ALA A CA 1
ATOM 625 C C . ALA A 1 83 ? 14.631 1.002 -3.864 1.00 90.25 83 ALA A C 1
ATOM 627 O O . ALA A 1 83 ? 13.735 0.274 -4.292 1.00 90.25 83 ALA A O 1
ATOM 628 N N . ALA A 1 84 ? 15.514 0.613 -2.948 1.00 91.00 84 ALA A N 1
ATOM 629 C CA . ALA A 1 84 ? 15.375 -0.618 -2.184 1.00 91.00 84 ALA A CA 1
ATOM 630 C C . ALA A 1 84 ? 14.325 -0.448 -1.076 1.00 91.00 84 ALA A C 1
ATOM 632 O O . ALA A 1 84 ? 13.999 0.674 -0.679 1.00 91.00 84 ALA A O 1
ATOM 633 N N . PHE A 1 85 ? 13.841 -1.572 -0.559 1.00 94.19 85 PHE A N 1
ATOM 634 C CA . PHE A 1 85 ? 13.063 -1.642 0.668 1.00 94.19 85 PHE A CA 1
ATOM 635 C C . PHE A 1 85 ? 13.772 -2.577 1.647 1.00 94.19 85 PHE A C 1
ATOM 637 O O . PHE A 1 85 ? 14.182 -3.677 1.286 1.00 94.19 85 PHE A O 1
ATOM 644 N N . THR A 1 86 ? 13.934 -2.142 2.892 1.00 94.56 86 THR A N 1
ATOM 645 C CA . THR A 1 86 ? 14.495 -2.980 3.951 1.00 94.56 86 THR A CA 1
ATOM 646 C C . THR A 1 86 ? 13.353 -3.534 4.801 1.00 94.56 86 THR A C 1
ATOM 648 O O . THR A 1 86 ? 12.758 -2.779 5.571 1.00 94.56 86 THR A O 1
ATOM 651 N N . PRO A 1 87 ? 13.040 -4.841 4.722 1.00 89.44 87 PRO A N 1
ATOM 652 C CA . PRO A 1 87 ? 11.977 -5.438 5.529 1.00 89.44 87 PRO A CA 1
ATOM 653 C C . PRO A 1 87 ? 12.382 -5.645 6.994 1.00 89.44 87 PRO A C 1
ATOM 655 O O . PRO A 1 87 ? 11.521 -5.776 7.861 1.00 89.44 87 PRO A O 1
ATOM 658 N N . GLY A 1 88 ? 13.680 -5.687 7.307 1.00 90.19 88 GLY A N 1
ATOM 659 C CA . GLY A 1 88 ? 14.156 -5.942 8.667 1.00 90.19 88 GLY A CA 1
ATOM 660 C C . GLY A 1 88 ? 13.654 -7.275 9.228 1.00 90.19 88 GLY A C 1
ATOM 661 O O . GLY A 1 88 ? 13.838 -8.321 8.614 1.00 90.19 88 GLY A O 1
ATOM 662 N N . THR A 1 89 ? 13.030 -7.228 10.407 1.00 87.19 89 THR A N 1
ATOM 663 C CA . THR A 1 89 ? 12.312 -8.357 11.027 1.00 87.19 89 THR A CA 1
ATOM 664 C C . THR A 1 89 ? 10.807 -8.084 11.077 1.00 87.19 89 THR A C 1
ATOM 666 O O . THR A 1 89 ? 10.144 -8.449 12.053 1.00 87.19 89 THR A O 1
ATOM 669 N N . SER A 1 90 ? 10.289 -7.342 10.097 1.00 90.19 90 SER A N 1
ATOM 670 C CA . SER A 1 90 ? 8.854 -7.099 9.991 1.00 90.19 90 SER A CA 1
ATOM 671 C C . SER A 1 90 ? 8.106 -8.331 9.488 1.00 90.19 90 SER A C 1
ATOM 673 O O . SER A 1 90 ? 8.711 -9.350 9.158 1.00 90.19 90 SER A O 1
ATOM 675 N N . ASP A 1 91 ? 6.780 -8.222 9.409 1.00 91.31 91 ASP A N 1
ATOM 676 C CA . ASP A 1 91 ? 5.961 -9.209 8.691 1.00 91.31 91 ASP A CA 1
ATOM 677 C C . ASP A 1 91 ? 6.188 -9.138 7.158 1.00 91.31 91 ASP A C 1
ATOM 679 O O . ASP A 1 91 ? 5.754 -10.025 6.431 1.00 91.31 91 ASP A O 1
ATOM 683 N N . LEU A 1 92 ? 6.874 -8.073 6.712 1.00 93.81 92 LEU A N 1
ATOM 684 C CA . LEU A 1 92 ? 7.564 -7.837 5.439 1.00 93.81 92 LEU A CA 1
ATOM 685 C C . LEU A 1 92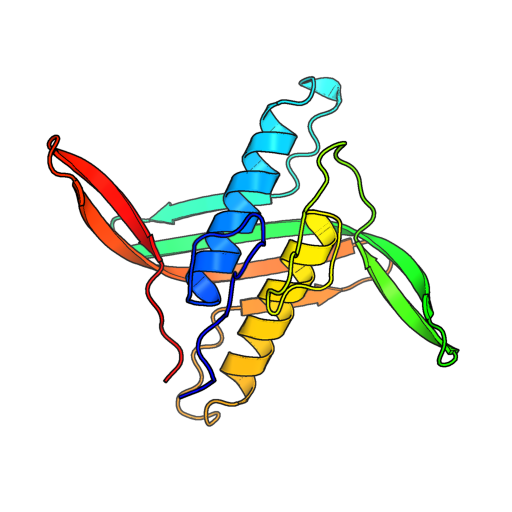 ? 8.617 -8.896 5.088 1.00 93.81 92 LEU A C 1
ATOM 687 O O . LEU A 1 92 ? 9.537 -9.038 5.890 1.00 93.81 92 LEU A O 1
ATOM 691 N N . VAL A 1 93 ? 8.611 -9.540 3.911 1.00 93.00 93 VAL A N 1
ATOM 692 C CA . VAL A 1 93 ? 9.817 -10.260 3.424 1.00 93.00 93 VAL A CA 1
ATOM 693 C C . VAL A 1 93 ? 10.411 -9.709 2.131 1.00 93.00 93 VAL A C 1
ATOM 695 O O . VAL A 1 93 ? 11.566 -10.007 1.827 1.00 93.00 93 VAL A O 1
ATOM 698 N N . SER A 1 94 ? 9.650 -8.913 1.384 1.00 93.56 94 SER A N 1
ATOM 699 C CA . SER A 1 94 ? 10.101 -8.275 0.142 1.00 93.56 94 SER A CA 1
ATOM 700 C C . SER A 1 94 ? 11.285 -7.328 0.364 1.00 93.56 94 SER A C 1
ATOM 702 O O . SER A 1 94 ? 11.383 -6.709 1.421 1.00 93.56 94 SER A O 1
ATOM 704 N N . ASP A 1 95 ? 12.152 -7.162 -0.639 1.00 93.44 95 ASP A N 1
ATOM 705 C CA . ASP A 1 95 ? 13.313 -6.250 -0.609 1.00 93.44 95 ASP A CA 1
ATOM 706 C C . ASP A 1 95 ? 13.203 -5.072 -1.603 1.00 93.44 95 ASP A C 1
ATOM 708 O O . ASP A 1 95 ? 14.089 -4.215 -1.699 1.00 93.44 95 ASP A O 1
ATOM 712 N N . THR A 1 96 ? 12.070 -4.973 -2.302 1.00 94.62 96 THR A N 1
ATOM 713 C CA . THR A 1 96 ? 11.715 -3.847 -3.176 1.00 94.62 96 THR A CA 1
ATOM 714 C C . THR A 1 96 ? 10.399 -3.211 -2.735 1.00 94.62 96 THR A C 1
ATOM 716 O O . THR A 1 96 ? 9.529 -3.876 -2.170 1.00 94.62 96 THR A O 1
ATOM 719 N N . LEU A 1 97 ? 10.222 -1.912 -3.001 1.00 95.50 97 LEU A N 1
ATOM 720 C CA . LEU A 1 97 ? 8.985 -1.202 -2.646 1.00 95.50 97 LEU A CA 1
ATOM 721 C C . LEU A 1 97 ? 7.761 -1.774 -3.378 1.00 95.50 97 LEU A C 1
ATOM 723 O O . LEU A 1 97 ? 6.679 -1.839 -2.803 1.00 95.50 97 LEU A O 1
ATOM 727 N N . GLN A 1 98 ? 7.931 -2.189 -4.635 1.00 95.94 98 GLN A N 1
ATOM 728 C CA . GLN A 1 98 ? 6.874 -2.758 -5.471 1.00 95.94 98 GLN A CA 1
ATOM 729 C C . GLN A 1 98 ? 6.385 -4.100 -4.919 1.00 95.94 98 GLN A C 1
ATOM 731 O O . GLN A 1 98 ? 5.178 -4.301 -4.779 1.00 95.94 98 GLN A O 1
ATOM 736 N N . GLU A 1 99 ? 7.311 -5.006 -4.589 1.00 94.62 99 GLU A N 1
ATOM 737 C CA . GLU A 1 99 ? 6.963 -6.292 -3.980 1.00 94.62 99 GLU A CA 1
ATOM 738 C C . GLU A 1 99 ? 6.349 -6.081 -2.588 1.00 94.62 99 GLU A C 1
ATOM 740 O O . GLU A 1 99 ? 5.273 -6.614 -2.316 1.00 94.62 99 GLU A O 1
ATOM 745 N N . ALA A 1 100 ? 6.938 -5.207 -1.761 1.00 95.69 100 ALA A N 1
ATOM 746 C CA . ALA A 1 100 ? 6.426 -4.901 -0.426 1.00 95.69 100 ALA A CA 1
ATOM 747 C C . ALA A 1 100 ? 5.000 -4.328 -0.458 1.00 95.69 100 ALA A C 1
ATOM 749 O O . ALA A 1 100 ? 4.182 -4.669 0.397 1.00 95.69 100 ALA A O 1
ATOM 750 N N . LEU A 1 101 ? 4.674 -3.490 -1.453 1.00 96.75 101 LEU A N 1
ATOM 751 C CA . LEU A 1 101 ? 3.332 -2.930 -1.631 1.00 96.75 101 LEU A CA 1
ATOM 752 C C . LEU A 1 101 ? 2.291 -4.017 -1.945 1.00 96.75 101 LEU A C 1
ATOM 754 O O . LEU A 1 101 ? 1.203 -4.018 -1.365 1.00 96.75 101 LEU A O 1
ATOM 758 N N . VAL A 1 102 ? 2.619 -4.959 -2.834 1.00 96.12 102 VAL A N 1
ATOM 759 C CA . VAL A 1 102 ? 1.738 -6.100 -3.144 1.00 96.12 102 VAL A CA 1
ATOM 760 C C . VAL A 1 102 ? 1.612 -7.032 -1.947 1.00 96.12 102 VAL A C 1
ATOM 762 O O . VAL A 1 102 ? 0.517 -7.520 -1.661 1.00 96.12 102 VAL A O 1
ATOM 765 N N . GLU A 1 103 ? 2.709 -7.258 -1.229 1.00 95.19 103 GLU A N 1
ATOM 766 C CA . GLU A 1 103 ? 2.743 -8.105 -0.045 1.00 95.19 103 GLU A CA 1
ATOM 767 C C . GLU A 1 103 ? 1.827 -7.558 1.057 1.00 95.19 103 GLU A C 1
ATOM 769 O O . GLU A 1 103 ? 0.914 -8.264 1.492 1.00 95.19 103 GLU A O 1
ATOM 774 N N . ILE A 1 104 ? 1.972 -6.283 1.445 1.00 96.12 104 ILE A N 1
ATOM 775 C CA . ILE A 1 104 ? 1.112 -5.687 2.479 1.00 96.12 104 ILE A CA 1
ATOM 776 C C . ILE A 1 104 ? -0.354 -5.608 2.033 1.00 96.12 104 ILE A C 1
ATOM 778 O O . ILE A 1 104 ? -1.250 -5.844 2.845 1.00 96.12 104 ILE A O 1
ATOM 782 N N . ALA A 1 105 ? -0.624 -5.338 0.750 1.00 96.81 105 ALA A N 1
ATOM 783 C CA . ALA A 1 105 ? -1.986 -5.352 0.220 1.00 96.81 105 ALA A CA 1
ATOM 784 C C . ALA A 1 105 ? -2.599 -6.757 0.313 1.00 96.81 105 ALA A C 1
ATOM 786 O O . ALA A 1 105 ? -3.756 -6.907 0.708 1.00 96.81 105 ALA A O 1
ATOM 787 N N . THR A 1 106 ? -1.818 -7.794 -0.002 1.00 95.44 106 THR A N 1
ATOM 788 C CA . THR A 1 106 ? -2.246 -9.197 0.077 1.00 95.44 106 THR A CA 1
ATOM 789 C C . THR A 1 106 ? -2.481 -9.626 1.522 1.00 95.44 106 THR A C 1
ATOM 791 O O . THR A 1 106 ? -3.488 -10.280 1.811 1.00 95.44 106 THR A O 1
ATOM 794 N N . LEU A 1 107 ? -1.604 -9.221 2.446 1.00 94.44 107 LEU A N 1
ATOM 795 C CA . LEU A 1 107 ? -1.786 -9.442 3.881 1.00 94.44 107 LEU A CA 1
ATOM 796 C C . LEU A 1 107 ? -3.070 -8.775 4.379 1.00 94.44 107 LEU A C 1
ATOM 798 O O . LEU A 1 107 ? -3.895 -9.439 5.006 1.00 94.44 107 LEU A O 1
ATOM 802 N N . LEU A 1 108 ? -3.290 -7.503 4.034 1.00 95.06 108 LEU A N 1
ATOM 803 C CA . LEU A 1 108 ? -4.492 -6.770 4.424 1.00 95.06 108 LEU A CA 1
ATOM 804 C C . LEU A 1 108 ? -5.757 -7.409 3.835 1.00 95.06 108 LEU A C 1
ATOM 806 O O . LEU A 1 108 ? -6.721 -7.645 4.560 1.00 95.06 108 LEU A O 1
ATOM 810 N N . LYS A 1 109 ? -5.742 -7.789 2.550 1.00 95.75 109 LYS A N 1
ATOM 811 C CA . LYS A 1 109 ? -6.857 -8.508 1.913 1.00 95.75 109 LYS A CA 1
ATOM 812 C C . LYS A 1 109 ? -7.150 -9.841 2.599 1.00 95.75 109 LYS A C 1
ATOM 814 O O . LYS A 1 109 ? -8.312 -10.200 2.783 1.00 95.75 109 LYS A O 1
ATOM 819 N N . THR A 1 110 ? -6.112 -10.573 2.988 1.00 94.50 110 THR A N 1
ATOM 820 C CA . THR A 1 110 ? -6.251 -11.841 3.717 1.00 94.50 110 THR A CA 1
ATOM 821 C C . THR A 1 110 ? -6.904 -11.612 5.078 1.00 94.50 110 THR A C 1
ATOM 823 O O . THR A 1 110 ? -7.832 -12.337 5.442 1.00 94.50 110 THR A O 1
ATOM 826 N N . SER A 1 111 ? -6.496 -10.560 5.789 1.00 94.00 111 SER A N 1
ATOM 827 C CA . SER A 1 111 ? -7.128 -10.143 7.041 1.00 94.00 111 SER A CA 1
ATOM 828 C C . SER A 1 111 ? -8.604 -9.769 6.846 1.00 94.00 111 SER A C 1
ATOM 830 O O . SER A 1 111 ? -9.439 -10.166 7.656 1.00 94.00 111 SER A O 1
ATOM 832 N N . GLU A 1 112 ? -8.972 -9.090 5.752 1.00 94.81 112 GLU A N 1
ATOM 833 C CA . GLU A 1 112 ? -10.386 -8.821 5.438 1.00 94.81 112 GLU A CA 1
ATOM 834 C C . GLU A 1 112 ? -11.172 -10.110 5.180 1.00 94.81 112 GLU A C 1
ATOM 836 O O . GLU A 1 112 ? -12.300 -10.263 5.644 1.00 94.81 112 GLU A O 1
ATOM 841 N N . LEU A 1 113 ? -10.592 -11.062 4.448 1.00 94.19 113 LEU A N 1
ATOM 842 C CA . LEU A 1 113 ? -11.251 -12.333 4.143 1.00 94.19 113 LEU A CA 1
ATOM 843 C C . LEU A 1 113 ? -11.475 -13.200 5.389 1.00 94.19 113 LEU A C 1
ATOM 845 O O . LEU A 1 113 ? -12.442 -13.967 5.412 1.00 94.19 113 LEU A O 1
ATOM 849 N N . ALA A 1 114 ? -10.645 -13.033 6.423 1.00 93.31 114 ALA A N 1
ATOM 850 C CA . ALA A 1 114 ? -10.818 -13.676 7.723 1.00 93.31 114 ALA A CA 1
ATOM 851 C C . ALA A 1 114 ? -12.021 -13.131 8.520 1.00 93.31 114 ALA A C 1
ATOM 853 O O . ALA A 1 114 ? -12.524 -13.815 9.414 1.00 93.31 114 ALA A O 1
ATOM 854 N N . VAL A 1 115 ? -12.519 -11.933 8.189 1.00 93.31 115 VAL A N 1
ATOM 855 C CA . VAL A 1 115 ? -13.760 -11.387 8.757 1.00 93.31 115 VAL A CA 1
ATOM 856 C C . VAL A 1 115 ? -14.970 -12.127 8.160 1.00 93.31 115 VAL A C 1
ATOM 858 O O . VAL A 1 115 ? -14.989 -12.383 6.946 1.00 93.31 115 VAL A O 1
ATOM 861 N N . PRO A 1 116 ? -16.002 -12.461 8.970 1.00 93.75 116 PRO A N 1
ATOM 862 C CA . PRO A 1 116 ? -17.232 -13.071 8.474 1.00 93.75 116 PRO A CA 1
ATOM 863 C C . PRO A 1 116 ? -17.828 -12.299 7.296 1.00 93.75 116 PRO A C 1
ATOM 865 O O . PRO A 1 116 ? -17.895 -11.073 7.320 1.00 93.75 116 PRO A O 1
ATOM 868 N N . GLU A 1 117 ? -18.305 -13.023 6.281 1.00 94.00 117 GLU A N 1
ATOM 869 C CA . GLU A 1 117 ? -18.781 -12.442 5.018 1.00 94.00 117 GLU A CA 1
ATOM 870 C C . GLU A 1 117 ? -19.840 -11.347 5.217 1.00 94.00 117 GLU A C 1
ATOM 872 O O . GLU A 1 117 ? -19.774 -10.310 4.564 1.00 94.00 117 GLU A O 1
ATOM 877 N N . ALA A 1 118 ? -20.752 -11.529 6.178 1.00 93.31 118 ALA A N 1
ATOM 878 C CA . ALA A 1 118 ? -21.816 -10.571 6.486 1.00 93.31 118 ALA A CA 1
ATOM 879 C C . ALA A 1 118 ? -21.315 -9.207 7.002 1.00 93.31 118 ALA A C 1
ATOM 881 O O . ALA A 1 118 ? -22.058 -8.231 6.955 1.00 93.31 118 ALA A O 1
ATOM 882 N N . THR A 1 119 ? -20.084 -9.136 7.514 1.00 92.62 119 THR A N 1
ATOM 883 C CA . THR A 1 119 ? -19.487 -7.919 8.090 1.00 92.62 119 THR A CA 1
ATOM 884 C C . THR A 1 119 ? -18.141 -7.580 7.453 1.00 92.62 119 THR A C 1
ATOM 886 O O . THR A 1 119 ? -17.364 -6.814 8.020 1.00 92.62 119 THR A O 1
ATOM 889 N N . ARG A 1 120 ? -17.818 -8.186 6.307 1.00 93.62 120 ARG A N 1
ATOM 890 C CA . ARG A 1 120 ? -16.521 -8.010 5.659 1.00 93.62 120 ARG A CA 1
ATOM 891 C C . ARG A 1 120 ? -16.425 -6.621 5.008 1.00 93.62 120 ARG A C 1
ATOM 893 O O . ARG A 1 120 ? 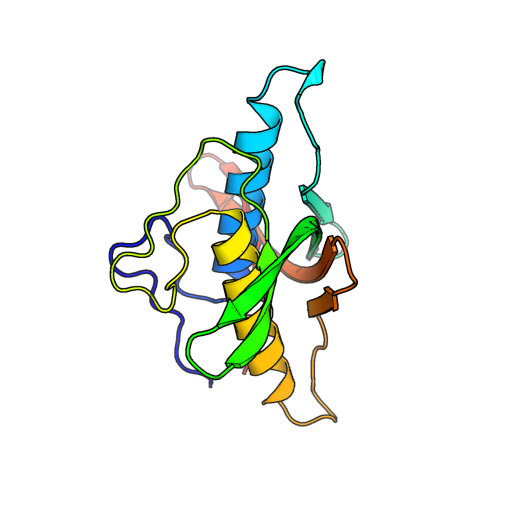-17.292 -6.298 4.197 1.00 93.62 120 ARG A O 1
ATOM 900 N N . PRO A 1 121 ? -15.362 -5.841 5.277 1.00 93.12 121 PRO A N 1
ATOM 901 C CA . PRO A 1 121 ? -15.218 -4.490 4.727 1.00 93.12 121 PRO A CA 1
ATOM 902 C C . PRO A 1 121 ? -14.985 -4.472 3.206 1.00 93.12 121 PRO A C 1
ATOM 904 O O . PRO A 1 121 ? -15.575 -3.651 2.519 1.00 93.12 121 PRO A O 1
ATOM 907 N N . ASN A 1 122 ? -14.204 -5.415 2.659 1.00 94.94 122 ASN A N 1
ATOM 908 C CA . ASN A 1 122 ? -13.850 -5.476 1.229 1.00 94.94 122 ASN A CA 1
ATOM 909 C C . ASN A 1 122 ? -13.200 -4.187 0.686 1.00 94.94 122 ASN A C 1
ATOM 911 O O . ASN A 1 122 ? -13.408 -3.837 -0.479 1.00 94.94 122 ASN A O 1
ATOM 915 N N . ASN A 1 123 ? -12.404 -3.503 1.508 1.00 96.44 123 ASN A N 1
ATOM 916 C CA . ASN A 1 123 ? -11.784 -2.234 1.144 1.00 96.44 123 ASN A CA 1
ATOM 917 C C . ASN A 1 123 ? -10.585 -2.417 0.213 1.00 96.44 123 ASN A C 1
ATOM 919 O O . ASN A 1 123 ? -10.197 -1.450 -0.434 1.00 96.44 123 ASN A O 1
ATOM 923 N N . VAL A 1 124 ? -10.010 -3.623 0.128 1.00 97.44 124 VAL A N 1
ATOM 924 C CA . VAL A 1 124 ? -8.874 -3.932 -0.751 1.00 97.44 124 VAL A CA 1
ATOM 925 C C . VAL A 1 124 ? -9.308 -4.848 -1.892 1.00 97.44 124 VAL A C 1
ATOM 927 O O . VAL A 1 124 ? -9.953 -5.880 -1.684 1.00 97.44 124 VAL A O 1
ATOM 930 N N . GLN A 1 125 ? -8.913 -4.506 -3.111 1.00 97.56 125 GLN A N 1
ATOM 931 C CA . GLN A 1 125 ? -9.045 -5.338 -4.302 1.00 97.56 125 GLN A CA 1
ATOM 932 C C . GLN A 1 125 ? -7.675 -5.483 -4.958 1.00 97.56 125 GLN A C 1
ATOM 934 O O . GLN A 1 125 ? -6.942 -4.507 -5.097 1.00 97.56 125 GLN A O 1
ATOM 939 N N . ILE A 1 126 ? -7.337 -6.713 -5.343 1.00 96.88 126 ILE A N 1
ATOM 940 C CA . ILE A 1 126 ? -6.090 -7.039 -6.034 1.00 96.88 126 ILE A CA 1
ATOM 941 C C . ILE A 1 126 ? -6.463 -7.857 -7.259 1.00 96.88 126 ILE A C 1
ATOM 943 O O . ILE A 1 126 ? -7.107 -8.902 -7.139 1.00 96.88 126 ILE A O 1
ATOM 947 N N . THR A 1 127 ? -6.060 -7.389 -8.431 1.00 95.31 127 THR A N 1
ATOM 948 C CA . THR A 1 127 ? -6.212 -8.113 -9.693 1.00 95.31 127 THR A CA 1
ATOM 949 C C . THR A 1 127 ? -4.844 -8.293 -10.317 1.00 95.31 127 THR A C 1
ATOM 951 O O . THR A 1 127 ? -4.075 -7.343 -10.397 1.00 95.31 127 THR A O 1
ATOM 954 N N . SER A 1 128 ? -4.534 -9.503 -10.766 1.00 91.19 128 SER A N 1
ATOM 955 C CA . SER A 1 128 ? -3.295 -9.797 -11.483 1.00 91.19 128 SER A CA 1
ATOM 956 C C . SER A 1 128 ? -3.641 -10.328 -12.864 1.00 91.19 128 SER A C 1
ATOM 958 O O . SER A 1 128 ? -4.514 -11.191 -13.003 1.00 91.19 128 SER A O 1
ATOM 960 N N . ASP A 1 129 ? -2.954 -9.801 -13.870 1.00 89.56 129 ASP A N 1
ATOM 961 C CA . ASP A 1 129 ? -2.963 -10.321 -15.228 1.00 89.56 129 ASP A CA 1
ATOM 962 C C . ASP A 1 129 ? -1.552 -10.769 -15.643 1.00 89.56 129 ASP A C 1
ATOM 964 O O . ASP A 1 129 ? -0.719 -11.082 -14.791 1.00 89.56 129 ASP A O 1
ATOM 968 N N . ALA A 1 130 ? -1.318 -10.927 -16.949 1.00 85.00 130 ALA A N 1
ATOM 969 C CA . ALA A 1 130 ? -0.047 -11.427 -17.448 1.00 85.00 130 ALA A CA 1
ATOM 970 C C . ALA A 1 130 ? 1.127 -10.455 -17.232 1.00 85.00 130 ALA A C 1
ATOM 972 O O . ALA A 1 130 ? 2.260 -10.893 -17.054 1.00 85.00 130 ALA A O 1
ATOM 973 N N . ASP A 1 131 ? 0.850 -9.157 -17.256 1.00 91.88 131 ASP A N 1
ATOM 974 C CA . ASP A 1 131 ? 1.882 -8.130 -17.371 1.00 91.88 131 ASP A CA 1
ATOM 975 C C . ASP A 1 131 ? 1.809 -7.126 -16.220 1.00 91.88 131 ASP A C 1
ATOM 977 O O . ASP A 1 131 ? 2.729 -6.337 -16.022 1.00 91.88 131 ASP A O 1
ATOM 981 N N . THR A 1 132 ? 0.744 -7.162 -15.417 1.00 94.31 132 THR A N 1
ATOM 982 C CA . THR A 1 132 ? 0.465 -6.195 -14.363 1.00 94.31 132 THR A CA 1
ATOM 983 C C . THR A 1 132 ? -0.229 -6.805 -13.145 1.00 94.31 132 THR A C 1
ATOM 985 O O . THR A 1 132 ? -0.910 -7.835 -13.190 1.00 94.31 132 THR A O 1
ATOM 988 N N . VAL A 1 133 ? -0.059 -6.123 -12.016 1.00 95.88 133 VAL A N 1
ATOM 989 C CA . VAL A 1 133 ? -0.878 -6.286 -10.820 1.00 95.88 133 VAL A CA 1
ATOM 990 C C . VAL A 1 133 ? -1.459 -4.930 -10.453 1.00 95.88 133 VAL A C 1
ATOM 992 O O . VAL A 1 133 ? -0.728 -3.956 -10.268 1.00 95.88 133 VAL A O 1
ATOM 995 N N . SER A 1 134 ? -2.781 -4.870 -10.355 1.00 96.81 134 SER A N 1
ATOM 996 C CA . SER A 1 134 ? -3.508 -3.683 -9.929 1.00 96.81 134 SER A CA 1
ATOM 997 C C . SER A 1 134 ? -4.016 -3.858 -8.506 1.00 96.81 134 SER A C 1
ATOM 999 O O . SER A 1 134 ? -4.584 -4.894 -8.154 1.00 96.81 134 SER A O 1
ATOM 1001 N N . ILE A 1 135 ? -3.817 -2.824 -7.697 1.00 98.06 135 ILE A N 1
ATOM 1002 C CA . ILE A 1 135 ? -4.285 -2.724 -6.319 1.00 98.06 135 ILE A CA 1
ATOM 1003 C C . ILE A 1 135 ? -5.187 -1.500 -6.242 1.00 98.06 135 ILE A C 1
ATOM 1005 O O . ILE A 1 135 ? -4.758 -0.395 -6.574 1.00 98.06 135 ILE A O 1
ATOM 1009 N N . THR A 1 136 ? -6.406 -1.692 -5.753 1.00 98.19 136 THR A N 1
ATOM 1010 C CA . THR A 1 136 ? -7.295 -0.598 -5.358 1.00 98.19 136 THR A CA 1
ATOM 1011 C C . THR A 1 136 ? -7.638 -0.779 -3.890 1.00 98.19 136 THR A C 1
ATOM 1013 O O . THR A 1 136 ? -8.138 -1.834 -3.497 1.00 98.19 136 THR A O 1
ATOM 1016 N N . ALA A 1 137 ? -7.367 0.237 -3.076 1.00 97.94 137 ALA A N 1
ATOM 1017 C CA . ALA A 1 137 ? -7.711 0.246 -1.662 1.00 97.94 137 ALA A CA 1
ATOM 1018 C C . ALA A 1 137 ? -8.474 1.521 -1.294 1.00 97.94 137 ALA A C 1
ATOM 1020 O O . ALA A 1 137 ? -8.048 2.606 -1.671 1.00 97.94 137 ALA A O 1
ATOM 1021 N N . SER A 1 138 ? -9.566 1.392 -0.541 1.00 97.62 138 SER A N 1
ATOM 1022 C CA . SER A 1 138 ? -10.335 2.512 0.022 1.00 97.62 138 SER A CA 1
ATOM 1023 C C . SER A 1 138 ? -10.279 2.444 1.544 1.00 97.62 138 SER A C 1
ATOM 1025 O O . SER A 1 138 ? -11.078 1.759 2.182 1.00 97.62 138 SER A O 1
ATOM 1027 N N . LEU A 1 139 ? -9.297 3.117 2.133 1.00 96.62 139 LEU A N 1
ATOM 1028 C CA . LEU A 1 139 ? -8.974 2.991 3.549 1.00 96.62 139 LEU A CA 1
ATOM 1029 C C . LEU A 1 139 ? -9.650 4.108 4.357 1.00 96.62 139 LEU A C 1
ATOM 1031 O O . LEU A 1 139 ? -9.525 5.275 3.985 1.00 96.62 139 LEU A O 1
ATOM 1035 N N . PRO A 1 140 ? -10.323 3.802 5.478 1.00 96.06 140 PRO A N 1
ATOM 1036 C CA . PRO A 1 140 ? -10.843 4.838 6.360 1.00 96.06 140 PRO A CA 1
ATOM 1037 C C . PRO A 1 140 ? -9.690 5.638 6.973 1.00 96.06 140 PRO A C 1
ATOM 1039 O O . PRO A 1 140 ? -8.658 5.078 7.359 1.00 96.06 140 PRO A O 1
ATOM 1042 N N . MET A 1 141 ? -9.861 6.954 7.062 1.00 95.19 141 MET A N 1
ATOM 1043 C CA . MET A 1 141 ? -8.876 7.854 7.649 1.00 95.19 141 MET A CA 1
ATOM 1044 C C . MET A 1 141 ? -9.492 8.799 8.676 1.00 95.19 141 MET A C 1
ATOM 1046 O O . MET A 1 141 ? -10.693 9.044 8.708 1.00 95.19 141 MET A O 1
ATOM 1050 N N . ILE A 1 142 ? -8.634 9.362 9.515 1.00 93.69 142 ILE A N 1
ATOM 1051 C CA . ILE A 1 142 ? -8.951 10.471 10.406 1.00 93.69 142 ILE A CA 1
ATOM 1052 C C . ILE A 1 142 ? -8.065 11.660 10.074 1.00 93.69 142 ILE A C 1
ATOM 1054 O O . ILE A 1 142 ? -6.928 11.514 9.619 1.00 93.69 142 ILE A O 1
ATOM 1058 N N . VAL A 1 143 ? -8.594 12.842 10.361 1.00 93.06 143 VAL A N 1
ATOM 1059 C CA . VAL A 1 143 ? -7.908 14.113 10.172 1.00 93.06 143 VAL A CA 1
ATOM 1060 C C . VAL A 1 143 ? -7.752 14.758 11.538 1.00 93.06 143 VAL A C 1
ATOM 1062 O O . VAL A 1 143 ? -8.731 14.974 12.253 1.00 93.06 143 VAL A O 1
ATOM 1065 N N . THR A 1 144 ? -6.515 15.042 11.922 1.00 92.88 144 THR A N 1
ATOM 1066 C CA . THR A 1 144 ? -6.183 15.705 13.185 1.00 92.88 144 THR A CA 1
ATOM 1067 C C . THR A 1 144 ? -5.288 16.913 12.924 1.00 92.88 144 THR A C 1
ATOM 1069 O O . THR A 1 144 ? -4.883 17.171 11.790 1.00 92.88 144 THR A O 1
ATOM 1072 N N . LEU A 1 145 ? -5.016 17.693 13.969 1.00 93.50 145 LEU A N 1
ATOM 1073 C CA . LEU A 1 145 ? -4.007 18.745 13.933 1.00 93.50 145 LEU A CA 1
ATOM 1074 C C . LEU A 1 145 ? -2.816 18.313 14.782 1.00 93.50 145 LEU A C 1
ATOM 1076 O O . LEU A 1 145 ? -2.998 17.816 15.897 1.00 93.50 145 LEU A O 1
ATOM 1080 N N . ASP A 1 146 ? -1.606 18.521 14.271 1.00 91.50 146 ASP A N 1
ATOM 1081 C CA . ASP A 1 146 ? -0.402 18.394 15.081 1.00 91.50 146 ASP A CA 1
ATOM 1082 C C . ASP A 1 146 ? -0.277 19.556 16.084 1.00 91.50 146 ASP A C 1
ATOM 1084 O O . ASP A 1 146 ? -1.047 20.522 16.094 1.00 91.50 146 ASP A O 1
ATOM 1088 N N . THR A 1 147 ? 0.740 19.486 16.941 1.00 92.12 147 THR A N 1
ATOM 1089 C CA . THR A 1 147 ? 1.034 20.531 17.934 1.00 92.12 147 THR A CA 1
ATOM 1090 C C . THR A 1 147 ? 1.440 21.873 17.316 1.00 92.12 147 THR A C 1
ATOM 1092 O O . THR A 1 147 ? 1.484 22.878 18.021 1.00 92.12 147 THR A O 1
ATOM 1095 N N . SER A 1 148 ? 1.717 21.903 16.010 1.00 93.31 148 SER A N 1
ATOM 1096 C CA . SER A 1 148 ? 2.019 23.102 15.224 1.00 93.31 148 SER A CA 1
ATOM 1097 C C . SER A 1 148 ? 0.796 23.631 14.460 1.00 93.31 148 SER A C 1
ATOM 1099 O O . SER A 1 148 ? 0.931 24.584 13.691 1.00 93.31 148 SER A O 1
ATOM 1101 N N . GLY A 1 149 ? -0.387 23.035 14.652 1.00 90.19 149 GLY A N 1
ATOM 1102 C CA . GLY A 1 149 ? -1.625 23.409 13.966 1.00 90.19 149 GLY A CA 1
ATOM 1103 C C . GLY A 1 149 ? -1.691 22.967 12.502 1.00 90.19 149 GLY A C 1
ATOM 1104 O O . GLY A 1 149 ? -2.502 23.502 11.749 1.00 90.19 149 GLY A O 1
ATOM 1105 N N . ARG A 1 150 ? -0.841 22.026 12.076 1.00 92.06 150 ARG A N 1
ATOM 1106 C CA . ARG A 1 150 ? -0.854 21.467 10.719 1.00 92.06 150 ARG A CA 1
ATOM 1107 C C . ARG A 1 150 ? -1.773 20.261 10.662 1.00 92.06 150 ARG A C 1
ATOM 1109 O O . ARG A 1 150 ? -1.800 19.452 11.584 1.00 92.06 150 ARG A O 1
ATOM 1116 N N . THR A 1 151 ? -2.484 20.124 9.555 1.00 90.06 151 THR A N 1
ATOM 1117 C CA . THR A 1 151 ? -3.327 18.963 9.289 1.00 90.06 151 THR A CA 1
ATOM 1118 C C . THR A 1 151 ? -2.485 17.698 9.154 1.00 90.06 151 THR A C 1
ATOM 1120 O O . THR A 1 151 ? -1.499 17.680 8.420 1.00 90.06 151 THR A O 1
ATOM 1123 N N . VAL A 1 152 ? -2.901 16.641 9.848 1.00 89.75 152 VAL A N 1
ATOM 1124 C CA . VAL A 1 152 ? -2.318 15.300 9.782 1.00 89.75 152 VAL A CA 1
ATOM 1125 C C . VAL A 1 152 ? -3.421 14.318 9.411 1.00 89.75 152 VAL A C 1
ATOM 1127 O O . VAL A 1 152 ? -4.457 14.270 10.072 1.00 89.75 152 VAL A O 1
ATOM 1130 N N . THR A 1 153 ? -3.195 13.528 8.363 1.00 90.81 153 THR A N 1
ATOM 1131 C CA . THR A 1 153 ? -4.112 12.468 7.929 1.00 90.81 153 THR A CA 1
ATOM 1132 C C . THR A 1 153 ? -3.540 11.101 8.297 1.00 90.81 153 THR A C 1
ATOM 1134 O O . THR A 1 153 ? -2.436 10.729 7.889 1.00 90.81 153 THR A O 1
ATOM 1137 N N . ALA A 1 154 ? -4.291 10.321 9.073 1.00 90.19 154 ALA A N 1
ATOM 1138 C CA . ALA A 1 154 ? -3.885 8.983 9.499 1.00 90.19 154 ALA A CA 1
ATOM 1139 C C . ALA A 1 154 ? -4.928 7.955 9.067 1.00 90.19 154 ALA A C 1
ATOM 1141 O O . ALA A 1 154 ? -6.114 8.125 9.334 1.00 90.19 154 ALA A O 1
ATOM 1142 N N . VAL A 1 155 ? -4.489 6.881 8.411 1.00 93.06 155 VAL A N 1
ATOM 1143 C CA . VAL A 1 155 ? -5.363 5.740 8.119 1.00 93.06 155 VAL A CA 1
ATOM 1144 C C . VAL A 1 155 ? -5.636 4.989 9.413 1.00 93.06 155 VAL A C 1
ATOM 1146 O O . VAL A 1 155 ? -4.713 4.695 10.174 1.00 93.06 155 VAL A O 1
ATOM 1149 N N . THR A 1 156 ? -6.906 4.695 9.664 1.00 90.44 156 THR A N 1
ATOM 1150 C CA . THR A 1 156 ? -7.337 3.965 10.855 1.00 90.44 156 THR A CA 1
ATOM 1151 C C . THR A 1 156 ? -7.295 2.467 10.621 1.00 90.44 156 THR A C 1
ATOM 1153 O O . THR A 1 156 ? -7.585 1.995 9.521 1.00 90.44 156 THR A O 1
ATOM 1156 N N . ASP A 1 157 ? -7.012 1.713 11.678 1.00 90.12 157 ASP A N 1
ATOM 1157 C CA . ASP A 1 157 ? -7.275 0.281 11.667 1.00 90.12 157 ASP A CA 1
ATOM 1158 C C . ASP A 1 157 ? -8.787 0.029 11.643 1.00 90.12 157 ASP A C 1
ATOM 1160 O O . ASP A 1 157 ? -9.541 0.623 12.416 1.00 90.12 157 ASP A O 1
ATOM 1164 N N . TYR A 1 158 ? -9.221 -0.826 10.726 1.00 90.38 158 TYR A N 1
ATOM 1165 C CA . TYR A 1 158 ? -10.628 -1.148 10.495 1.00 90.38 158 TYR A CA 1
ATOM 1166 C C . TYR A 1 158 ? -10.896 -2.654 10.501 1.00 90.38 158 TYR A C 1
ATOM 1168 O O . TYR A 1 158 ? -12.036 -3.068 10.275 1.00 90.38 158 TYR A O 1
ATOM 1176 N N . ILE A 1 159 ? -9.871 -3.478 10.754 1.00 86.38 159 ILE A N 1
ATOM 1177 C CA . ILE A 1 159 ? -10.035 -4.926 10.861 1.00 86.38 159 ILE A CA 1
ATOM 1178 C C . ILE A 1 159 ? -10.201 -5.313 12.346 1.00 86.38 159 ILE A C 1
ATOM 1180 O O . ILE A 1 159 ? -9.364 -4.941 13.165 1.00 86.38 159 ILE A O 1
ATOM 1184 N N . PRO A 1 160 ? -11.276 -6.040 12.714 1.00 75.25 160 PRO A N 1
ATOM 1185 C CA . PRO A 1 160 ? -11.628 -6.348 14.106 1.00 75.25 160 PRO A CA 1
ATOM 1186 C C . PRO A 1 160 ? -10.860 -7.511 14.756 1.00 75.25 160 PRO A C 1
ATOM 1188 O O . PRO A 1 160 ? -10.424 -8.468 14.082 1.00 75.25 160 PRO A O 1
#

Secondary structure (DSSP, 8-state):
-PPPP--TTSS---SSHHHHHHHHHHHHHHHHHTS-TTT----EEEEEETTTTEEEEEEEEEEEEEE-TTS-EEEEEPP-SS-B---TTSS---SBHHHHHHHHHHHHHHHHHHS-GGG----EEEEE-SSEEEEEEEEEEEEEE-TTS-EEEEEPP---